Protein AF-A0A9D5Y1W0-F1 (afdb_monomer_lite)

Sequence (160 aa):
MSDPSPLKNSPLRPLPKLIFASRWLQLPLYLGLIAAQAVYVVHFLVELLHLIEAAFGSQTALQALISSIGYKTITPIVTLNETVIMLVVLALIDVVMISNLLIMVIVGGYETFVSRMDLEGHPDQPEWLSHVNASVLKVKLATAIIGISSIHLLKTFINA

Structure (mmCIF, N/CA/C/O backbone):
data_AF-A0A9D5Y1W0-F1
#
_entry.id   AF-A0A9D5Y1W0-F1
#
loop_
_atom_site.group_PDB
_atom_site.id
_atom_site.type_symbol
_atom_site.label_atom_id
_atom_site.label_alt_id
_atom_site.label_comp_id
_atom_site.label_asym_id
_atom_site.label_entity_id
_atom_site.label_seq_id
_atom_site.pdbx_PDB_ins_code
_atom_site.Cartn_x
_atom_site.Cartn_y
_atom_site.Cartn_z
_atom_site.occupancy
_atom_site.B_iso_or_equiv
_atom_site.auth_seq_id
_atom_site.auth_comp_id
_atom_site.auth_asym_id
_atom_site.auth_atom_id
_atom_site.pdbx_PDB_model_num
ATOM 1 N N . MET A 1 1 ? -50.902 -15.370 51.361 1.00 57.28 1 MET A N 1
ATOM 2 C CA . MET A 1 1 ? -50.454 -14.865 50.049 1.00 57.28 1 MET A CA 1
ATOM 3 C C . MET A 1 1 ? -49.633 -13.610 50.281 1.00 57.28 1 MET A C 1
ATOM 5 O O . MET A 1 1 ? -50.168 -12.673 50.850 1.00 57.28 1 MET A O 1
ATOM 9 N N . SER A 1 2 ? -48.351 -13.610 49.929 1.00 63.00 2 SER A N 1
ATOM 10 C CA . SER A 1 2 ? -47.500 -12.414 49.925 1.00 63.00 2 SER A CA 1
ATOM 11 C C . SER A 1 2 ? -47.380 -11.916 48.485 1.00 63.00 2 SER A C 1
ATOM 13 O O . SER A 1 2 ? -46.888 -12.660 47.636 1.00 63.00 2 SER A O 1
ATOM 15 N N . ASP A 1 3 ? -47.867 -10.704 48.218 1.00 63.88 3 ASP A N 1
ATOM 16 C CA . ASP A 1 3 ? -47.758 -10.042 46.914 1.00 63.88 3 ASP A CA 1
ATOM 17 C C . ASP A 1 3 ? -46.287 -9.825 46.512 1.00 63.88 3 ASP A C 1
ATOM 19 O O . ASP A 1 3 ? -45.470 -9.460 47.365 1.00 63.88 3 ASP A O 1
ATOM 23 N N . PRO A 1 4 ? -45.918 -10.009 45.231 1.00 67.00 4 PRO A N 1
ATOM 24 C CA . PRO A 1 4 ? -44.587 -9.673 44.754 1.00 67.00 4 PRO A CA 1
ATOM 25 C C . PRO A 1 4 ? -44.462 -8.156 44.548 1.00 67.00 4 PRO A C 1
ATOM 27 O O . PRO A 1 4 ? -45.231 -7.529 43.820 1.00 67.00 4 PRO A O 1
ATOM 30 N N . SER A 1 5 ? -43.457 -7.561 45.185 1.00 67.69 5 SER A N 1
ATOM 31 C CA . SER A 1 5 ? -43.093 -6.149 45.048 1.00 67.69 5 SER A CA 1
ATOM 32 C C . SER A 1 5 ? -42.729 -5.795 43.593 1.00 67.69 5 SER A C 1
ATOM 34 O O . SER A 1 5 ? -41.986 -6.549 42.958 1.00 67.69 5 SER A O 1
ATOM 36 N N . PRO A 1 6 ? -43.157 -4.637 43.050 1.00 65.88 6 PRO A N 1
ATOM 37 C CA . PRO A 1 6 ? -42.802 -4.232 41.693 1.00 65.88 6 PRO A CA 1
ATOM 38 C C . PRO A 1 6 ? -41.316 -3.844 41.617 1.00 65.88 6 PRO A C 1
ATOM 40 O O . PRO A 1 6 ? -40.844 -2.968 42.347 1.00 65.88 6 PRO A O 1
ATOM 43 N N . LEU A 1 7 ? -40.559 -4.501 40.734 1.00 62.72 7 LEU A N 1
ATOM 44 C CA . LEU A 1 7 ? -39.142 -4.211 40.499 1.00 62.72 7 LEU A CA 1
ATOM 45 C C . LEU A 1 7 ? -38.970 -2.792 39.924 1.00 62.72 7 LEU A C 1
ATOM 47 O O . LEU A 1 7 ? -39.543 -2.430 38.898 1.00 62.72 7 LEU A O 1
ATOM 51 N N . LYS A 1 8 ? -38.163 -1.979 40.611 1.00 59.53 8 LYS A N 1
ATOM 52 C CA . LYS A 1 8 ? -37.886 -0.571 40.300 1.00 59.53 8 LYS A CA 1
ATOM 53 C C . LYS A 1 8 ? -36.992 -0.451 39.057 1.00 59.53 8 LYS A C 1
ATOM 55 O O . LYS A 1 8 ? -35.804 -0.764 39.118 1.00 59.53 8 LYS A O 1
ATOM 60 N N . ASN A 1 9 ? -37.540 0.058 37.951 1.00 60.38 9 ASN A N 1
ATOM 61 C CA . ASN A 1 9 ? -36.779 0.424 36.751 1.00 60.38 9 ASN A CA 1
ATOM 62 C C . ASN A 1 9 ? -35.760 1.526 37.082 1.00 60.38 9 ASN A C 1
ATOM 64 O O . ASN A 1 9 ? -36.124 2.683 37.298 1.00 60.38 9 ASN A O 1
ATOM 68 N N . SER A 1 10 ? -34.476 1.171 37.136 1.00 66.12 10 SER A N 1
ATOM 69 C CA . SER A 1 10 ? -33.398 2.148 37.301 1.00 66.12 10 SER A CA 1
ATOM 70 C C . SER A 1 10 ? -33.079 2.797 35.948 1.00 66.12 10 SER A C 1
ATOM 72 O O . SER A 1 10 ? -32.824 2.069 34.986 1.00 66.12 10 SER A O 1
ATOM 74 N N . PRO A 1 11 ? -33.069 4.140 35.833 1.00 66.31 11 PRO A N 1
ATOM 75 C CA . PRO A 1 11 ? -32.687 4.809 34.596 1.00 66.31 11 PRO A CA 1
ATOM 76 C C . PRO A 1 11 ? -31.219 4.501 34.275 1.00 66.31 11 PRO A C 1
ATOM 78 O O . PRO A 1 11 ? -30.328 4.689 35.106 1.00 66.31 11 PRO A O 1
ATOM 81 N N . LEU A 1 12 ? -30.972 3.992 33.068 1.00 59.34 12 LEU A N 1
ATOM 82 C CA . LEU A 1 12 ? -29.637 3.646 32.584 1.00 59.34 12 LEU A CA 1
ATOM 83 C C . LEU A 1 12 ? -28.739 4.893 32.609 1.00 59.34 12 LEU A C 1
ATOM 85 O O . LEU A 1 12 ? -29.059 5.915 31.999 1.00 59.34 12 LEU A O 1
ATOM 89 N N . ARG A 1 13 ? -27.610 4.810 33.325 1.00 69.38 13 ARG A N 1
ATOM 90 C CA . ARG A 1 13 ? -26.598 5.877 33.407 1.00 69.38 13 ARG A CA 1
ATOM 91 C C . ARG A 1 13 ? -26.140 6.290 31.987 1.00 69.38 13 ARG A C 1
ATOM 93 O O . ARG A 1 13 ? -26.045 5.432 31.111 1.00 69.38 13 ARG A O 1
ATOM 100 N N . PRO A 1 14 ? -25.814 7.572 31.737 1.00 72.44 14 PRO A N 1
ATOM 101 C CA . PRO A 1 14 ? -25.421 8.070 30.409 1.00 72.44 14 PRO A CA 1
ATOM 102 C C . PRO A 1 14 ? -24.063 7.538 29.910 1.00 72.44 14 PRO A C 1
ATOM 104 O O . PRO A 1 14 ? -23.805 7.543 28.709 1.00 72.44 14 PRO A O 1
ATOM 107 N N . LEU A 1 15 ? -23.218 7.027 30.810 1.00 66.94 15 LEU A N 1
ATOM 108 C CA . LEU A 1 15 ? -21.901 6.455 30.497 1.00 66.94 15 LEU A CA 1
ATOM 109 C C . LEU A 1 15 ? -21.964 5.250 29.530 1.00 66.94 15 LEU A C 1
ATOM 111 O O . LEU A 1 15 ? -21.267 5.278 28.518 1.00 66.94 15 LEU A O 1
ATOM 115 N N . PRO A 1 16 ? -22.824 4.236 29.752 1.00 65.88 16 PRO A N 1
ATOM 116 C CA . PRO A 1 16 ? -23.060 3.162 28.788 1.00 65.88 16 PRO A CA 1
ATOM 117 C C . PRO A 1 16 ? -23.378 3.636 27.363 1.00 65.88 16 PRO A C 1
ATOM 119 O O . PRO A 1 16 ? -22.824 3.096 26.411 1.00 65.88 16 PRO A O 1
ATOM 122 N N . LYS A 1 17 ? -24.216 4.671 27.187 1.00 67.44 17 LYS A N 1
ATOM 123 C CA . LYS A 1 17 ? -24.587 5.171 25.848 1.00 67.44 17 LYS A CA 1
ATOM 124 C C . LYS A 1 17 ? -23.389 5.719 25.067 1.00 67.44 17 LYS A C 1
ATOM 126 O O . LYS A 1 17 ? -23.323 5.511 23.860 1.00 67.44 17 LYS A O 1
ATOM 131 N N . LEU A 1 18 ? -22.433 6.363 25.740 1.00 71.25 18 LEU A N 1
ATOM 132 C CA . LEU A 1 18 ? -21.204 6.850 25.103 1.00 71.25 18 LEU A CA 1
ATOM 133 C C . LEU A 1 18 ? -20.254 5.705 24.714 1.00 71.25 18 LEU A C 1
ATOM 135 O O . LEU A 1 18 ? -19.620 5.773 23.664 1.00 71.25 18 LEU A O 1
ATOM 139 N N . ILE A 1 19 ? -20.210 4.625 25.501 1.00 74.12 19 ILE A N 1
ATOM 140 C CA . ILE A 1 19 ? -19.427 3.418 25.176 1.00 74.12 19 ILE A CA 1
ATOM 141 C C . ILE A 1 19 ? -20.040 2.663 23.984 1.00 74.12 19 ILE A C 1
ATOM 143 O O . ILE A 1 19 ? -19.312 2.154 23.138 1.00 74.12 19 ILE A O 1
ATOM 147 N N . PHE A 1 20 ? -21.371 2.621 23.864 1.00 66.44 20 PHE A N 1
ATOM 148 C CA . PHE A 1 20 ? -22.030 2.037 22.688 1.00 66.44 20 PHE A CA 1
ATOM 149 C C . PHE A 1 20 ? -21.873 2.902 21.427 1.00 66.44 20 PHE A C 1
ATOM 151 O O . PHE A 1 20 ? -21.754 2.357 20.332 1.00 66.44 20 PHE A O 1
ATOM 158 N N . ALA A 1 21 ? -21.823 4.231 21.562 1.00 74.06 21 ALA A N 1
ATOM 159 C CA . ALA A 1 21 ? -21.627 5.139 20.431 1.00 74.06 21 ALA A CA 1
ATOM 160 C C . ALA A 1 21 ? -20.210 5.061 19.825 1.00 74.06 21 ALA A C 1
ATOM 162 O O . ALA A 1 21 ? -20.064 5.203 18.611 1.00 74.06 21 ALA A O 1
ATOM 163 N N . SER A 1 22 ? -19.169 4.781 20.626 1.00 75.44 22 SER A N 1
ATOM 164 C CA . SER A 1 22 ? -17.788 4.664 20.119 1.00 75.44 22 SER A CA 1
ATOM 165 C C . SER A 1 22 ? -17.601 3.495 19.142 1.00 75.44 22 SER A C 1
ATOM 167 O O . SER A 1 22 ? -16.812 3.603 18.203 1.00 75.44 22 SER A O 1
ATOM 169 N N . ARG A 1 23 ? -18.394 2.423 19.286 1.00 75.25 23 ARG A N 1
ATOM 170 C CA . ARG A 1 23 ? -18.398 1.272 18.366 1.00 75.25 23 ARG A CA 1
ATOM 171 C C . ARG A 1 23 ? -18.855 1.630 16.954 1.00 75.25 23 ARG A C 1
ATOM 173 O O . ARG A 1 23 ? -18.350 1.076 15.982 1.00 75.25 23 ARG A O 1
ATOM 180 N N . TRP A 1 24 ? -19.775 2.584 16.826 1.00 78.31 24 TRP A N 1
ATOM 181 C CA . TRP A 1 24 ? -20.269 3.033 15.522 1.00 78.31 24 TRP A CA 1
ATOM 182 C C . TRP A 1 24 ? -19.233 3.876 14.771 1.00 78.31 24 TRP A C 1
ATOM 184 O O . TRP A 1 24 ? -19.178 3.825 13.549 1.00 78.31 24 TRP A O 1
ATOM 194 N N . LEU A 1 25 ? -18.371 4.597 15.498 1.00 80.69 25 LEU A N 1
ATOM 195 C CA . LEU A 1 25 ? -17.248 5.348 14.924 1.00 80.69 25 LEU A CA 1
ATOM 196 C C . LEU A 1 25 ? -16.097 4.429 14.476 1.00 80.69 25 LEU A C 1
ATOM 198 O O . LEU A 1 25 ? -15.373 4.750 13.538 1.00 80.69 25 LEU A O 1
ATOM 202 N N . GLN A 1 26 ? -15.935 3.275 15.123 1.00 78.00 26 GLN A N 1
ATOM 203 C CA . GLN A 1 26 ? -14.890 2.302 14.795 1.00 78.00 26 GLN A CA 1
ATOM 204 C C . GLN A 1 26 ? -15.155 1.586 13.465 1.00 78.00 26 GLN A C 1
ATOM 206 O O . GLN A 1 26 ? -14.224 1.362 12.698 1.00 78.00 26 GLN A O 1
ATOM 211 N N . LEU A 1 27 ? -16.416 1.284 13.149 1.00 82.56 27 LEU A N 1
ATOM 212 C CA . LEU A 1 27 ? -16.806 0.576 11.925 1.00 82.56 27 LEU A CA 1
ATOM 213 C C . LEU A 1 27 ? -16.338 1.251 10.610 1.00 82.56 27 LEU A C 1
ATOM 215 O O . LEU A 1 27 ? -15.679 0.576 9.815 1.00 82.56 27 LEU A O 1
ATOM 219 N N . PRO A 1 28 ? -16.597 2.552 10.355 1.00 86.50 28 PRO A N 1
ATOM 220 C CA . PRO A 1 28 ? -16.107 3.224 9.151 1.00 86.50 28 PRO A CA 1
ATOM 221 C C . PRO A 1 28 ? -14.578 3.337 9.118 1.00 86.50 28 PRO A C 1
ATOM 223 O O . PRO A 1 28 ? -13.988 3.290 8.042 1.00 86.50 28 PRO A O 1
ATOM 226 N N . LEU A 1 29 ? -13.923 3.430 10.279 1.00 86.00 29 LEU A N 1
ATOM 227 C CA . LEU A 1 29 ? -12.464 3.464 10.364 1.00 86.00 29 LEU A CA 1
ATOM 228 C C . LEU A 1 29 ? -11.845 2.118 9.948 1.00 86.00 29 LEU A C 1
ATOM 230 O O . LEU A 1 29 ? -10.900 2.110 9.161 1.00 86.00 29 LEU A O 1
ATOM 234 N N . TYR A 1 30 ? -12.399 0.983 10.395 1.00 83.69 30 TYR A N 1
ATOM 235 C CA . TYR A 1 30 ? -11.953 -0.344 9.942 1.00 83.69 30 TYR A CA 1
ATOM 236 C C . TYR A 1 30 ? -12.198 -0.563 8.455 1.00 83.69 30 TYR A C 1
ATOM 238 O O . TYR A 1 30 ? -11.311 -1.060 7.766 1.00 83.69 30 TYR A O 1
ATOM 246 N N . LEU A 1 31 ? -13.363 -0.159 7.944 1.00 86.69 31 LEU A N 1
ATOM 247 C CA . LEU A 1 31 ? -13.636 -0.211 6.507 1.00 86.69 31 LEU A CA 1
ATOM 248 C C . LEU A 1 31 ? -12.614 0.612 5.715 1.00 86.69 31 LEU A C 1
ATOM 250 O O . LEU A 1 31 ? -12.100 0.137 4.705 1.00 86.69 31 LEU A O 1
ATOM 254 N N . GLY A 1 32 ? -12.266 1.804 6.209 1.00 90.81 32 GLY A N 1
ATOM 255 C CA . GLY A 1 32 ? -11.213 2.637 5.633 1.00 90.81 32 GLY A CA 1
ATOM 256 C C . GLY A 1 32 ? -9.843 1.956 5.638 1.00 90.81 32 GLY A C 1
ATOM 257 O O . GLY A 1 32 ? -9.166 1.954 4.613 1.00 90.81 32 GLY A O 1
ATOM 258 N N . LEU A 1 33 ? -9.446 1.326 6.749 1.00 88.31 33 LEU A N 1
ATOM 259 C CA . LEU A 1 33 ? -8.182 0.585 6.847 1.00 88.31 33 LEU A CA 1
ATOM 260 C C . LEU A 1 33 ? -8.138 -0.628 5.908 1.00 88.31 33 LEU A C 1
ATOM 262 O O . LEU A 1 33 ? -7.122 -0.856 5.260 1.00 88.31 33 LEU A O 1
ATOM 266 N N . ILE A 1 34 ? -9.232 -1.385 5.794 1.00 87.56 34 ILE A N 1
ATOM 267 C CA . ILE A 1 34 ? -9.330 -2.532 4.878 1.00 87.56 34 ILE A CA 1
ATOM 268 C C . ILE A 1 34 ? -9.232 -2.064 3.421 1.00 87.56 34 ILE A C 1
ATOM 270 O O . ILE A 1 34 ? -8.501 -2.657 2.630 1.00 87.56 34 ILE A O 1
ATOM 274 N N . ALA A 1 35 ? -9.925 -0.980 3.065 1.00 93.62 35 ALA A N 1
ATOM 275 C CA . ALA A 1 35 ? -9.827 -0.393 1.732 1.00 93.62 35 ALA A CA 1
ATOM 276 C C . ALA A 1 35 ? -8.402 0.107 1.440 1.00 93.62 35 ALA A C 1
ATOM 278 O O . ALA A 1 35 ? -7.863 -0.175 0.371 1.00 93.62 35 ALA A O 1
ATOM 279 N N . ALA A 1 36 ? -7.763 0.784 2.400 1.00 90.62 36 ALA A N 1
ATOM 280 C CA . ALA A 1 36 ? -6.371 1.207 2.282 1.00 90.62 36 ALA A CA 1
ATOM 281 C C . ALA A 1 36 ? -5.441 0.005 2.066 1.00 90.62 36 ALA A C 1
ATOM 283 O O . ALA A 1 36 ? -4.613 0.031 1.158 1.00 90.62 36 ALA A O 1
ATOM 284 N N . GLN A 1 37 ? -5.625 -1.076 2.828 1.00 89.12 37 GLN A N 1
ATOM 285 C CA . GLN A 1 37 ? -4.863 -2.311 2.659 1.00 89.12 37 GLN A CA 1
ATOM 286 C C . GLN A 1 37 ? -5.023 -2.894 1.250 1.00 89.12 37 GLN A C 1
ATOM 288 O O . GLN A 1 37 ? -4.034 -3.288 0.637 1.00 89.12 37 GLN A O 1
ATOM 293 N N . ALA A 1 38 ? -6.243 -2.923 0.708 1.00 92.56 38 ALA A N 1
ATOM 294 C CA . ALA A 1 38 ? -6.488 -3.405 -0.649 1.00 92.56 38 ALA A CA 1
ATOM 295 C C . ALA A 1 38 ? -5.750 -2.559 -1.702 1.00 92.56 38 ALA A C 1
ATOM 297 O O . ALA A 1 38 ? -5.140 -3.111 -2.617 1.00 92.56 38 ALA A O 1
ATOM 298 N N . VAL A 1 39 ? -5.741 -1.232 -1.543 1.00 93.94 39 VAL A N 1
ATOM 299 C CA . VAL A 1 39 ? -4.984 -0.324 -2.421 1.00 93.94 39 VAL A CA 1
ATOM 300 C C . VAL A 1 39 ? -3.481 -0.593 -2.334 1.00 93.94 39 VAL A C 1
ATOM 302 O O . VAL A 1 39 ? -2.832 -0.685 -3.374 1.00 93.94 39 VAL A O 1
ATOM 305 N N . TYR A 1 40 ? -2.927 -0.785 -1.133 1.00 89.12 40 TYR A N 1
ATOM 306 C CA . TYR A 1 40 ? -1.508 -1.119 -0.956 1.00 89.12 40 TYR A CA 1
ATOM 307 C C . TYR A 1 40 ? -1.125 -2.443 -1.628 1.00 89.12 40 TYR A C 1
ATOM 309 O O . TYR A 1 40 ? -0.075 -2.525 -2.263 1.00 89.12 40 TYR A O 1
ATOM 317 N N . VAL A 1 41 ? -1.985 -3.462 -1.548 1.00 90.44 41 VAL A N 1
ATOM 318 C CA . VAL A 1 41 ? -1.758 -4.747 -2.229 1.00 90.44 41 VAL A CA 1
ATOM 319 C C . VAL A 1 41 ? -1.734 -4.568 -3.747 1.00 90.44 41 VAL A C 1
ATOM 321 O O . VAL A 1 41 ? -0.845 -5.097 -4.412 1.00 90.44 41 VAL A O 1
ATOM 324 N N . VAL A 1 42 ? -2.672 -3.797 -4.304 1.00 93.75 42 VAL A N 1
ATOM 325 C CA . VAL A 1 42 ? -2.687 -3.498 -5.745 1.00 93.75 42 VAL A CA 1
ATOM 326 C C . VAL A 1 42 ? -1.443 -2.707 -6.152 1.00 93.75 42 VAL A C 1
ATOM 328 O O . VAL A 1 42 ? -0.813 -3.047 -7.149 1.00 93.75 42 VAL A O 1
ATOM 331 N N . HIS A 1 43 ? -1.050 -1.701 -5.368 1.00 90.12 43 HIS A N 1
ATOM 332 C CA . HIS A 1 43 ? 0.159 -0.915 -5.614 1.00 90.12 43 HIS A CA 1
ATOM 333 C C . HIS A 1 43 ? 1.411 -1.797 -5.651 1.00 90.12 43 HIS A C 1
ATOM 335 O O . HIS A 1 43 ? 2.181 -1.732 -6.606 1.00 90.12 43 HIS A O 1
ATOM 341 N N . PHE A 1 44 ? 1.568 -2.681 -4.661 1.00 89.06 44 PHE A N 1
ATOM 342 C CA . PHE A 1 44 ? 2.670 -3.639 -4.603 1.00 89.06 44 PHE A CA 1
ATOM 343 C C . PHE A 1 44 ? 2.722 -4.540 -5.844 1.00 89.06 44 PHE A C 1
ATOM 345 O O . PHE A 1 44 ? 3.789 -4.730 -6.422 1.00 89.06 44 PHE A O 1
ATOM 352 N N . LEU A 1 45 ? 1.577 -5.075 -6.284 1.00 92.81 45 LEU A N 1
ATOM 353 C CA . LEU A 1 45 ? 1.518 -5.921 -7.480 1.00 92.81 45 LEU A CA 1
ATOM 354 C C . LEU A 1 45 ? 1.926 -5.159 -8.743 1.00 92.81 45 LEU A C 1
ATOM 356 O O . LEU A 1 45 ? 2.664 -5.693 -9.566 1.00 92.81 45 LEU A O 1
ATOM 360 N N . VAL A 1 46 ? 1.474 -3.914 -8.889 1.00 91.62 46 VAL A N 1
ATOM 361 C CA . VAL A 1 46 ? 1.821 -3.069 -10.038 1.00 91.62 46 VAL A CA 1
ATOM 362 C C . VAL A 1 46 ? 3.316 -2.739 -10.049 1.00 91.62 46 VAL A C 1
ATOM 364 O O . VAL A 1 46 ? 3.957 -2.873 -11.089 1.00 91.62 46 VAL A O 1
ATOM 367 N N . GLU A 1 47 ? 3.905 -2.353 -8.915 1.00 89.19 47 GLU A N 1
ATOM 368 C CA . GLU A 1 47 ? 5.350 -2.090 -8.830 1.00 89.19 47 GLU A CA 1
ATOM 369 C C . GLU A 1 47 ? 6.190 -3.344 -9.085 1.00 89.19 47 GLU A C 1
ATOM 371 O O . GLU A 1 47 ? 7.201 -3.279 -9.786 1.00 89.19 47 GLU A O 1
ATOM 376 N N . LEU A 1 48 ? 5.748 -4.499 -8.581 1.00 91.69 48 LEU A N 1
ATOM 377 C CA . LEU A 1 48 ? 6.401 -5.778 -8.838 1.00 91.69 48 LEU A CA 1
ATOM 378 C C . LEU A 1 48 ? 6.371 -6.136 -10.330 1.00 91.69 48 LEU A C 1
ATOM 380 O O . LEU A 1 48 ? 7.393 -6.550 -10.878 1.00 91.69 48 LEU A O 1
ATOM 384 N N . LEU A 1 49 ? 5.229 -5.954 -11.000 1.00 93.19 49 LEU A N 1
ATOM 385 C CA . LEU A 1 49 ? 5.113 -6.187 -12.441 1.00 93.19 49 LEU A CA 1
ATOM 386 C C . LEU A 1 49 ? 6.022 -5.248 -13.234 1.00 93.19 49 LEU A C 1
ATOM 388 O O . LEU A 1 49 ? 6.753 -5.720 -14.100 1.00 93.19 49 LEU A O 1
ATOM 392 N N . HIS A 1 50 ? 6.065 -3.957 -12.893 1.00 91.06 50 HIS A N 1
ATOM 393 C CA . HIS A 1 50 ? 6.989 -3.027 -13.539 1.00 91.06 50 HIS A CA 1
ATOM 394 C C . HIS A 1 50 ? 8.455 -3.428 -13.335 1.00 91.06 50 HIS A C 1
ATOM 396 O O . HIS A 1 50 ? 9.246 -3.324 -14.270 1.00 91.06 50 HIS A O 1
ATOM 402 N N . LEU A 1 51 ? 8.838 -3.904 -12.145 1.00 89.38 51 LEU A N 1
ATOM 403 C CA . LEU A 1 51 ? 10.199 -4.383 -11.885 1.00 89.38 51 LEU A CA 1
ATOM 404 C C . LEU A 1 51 ? 10.552 -5.573 -12.783 1.00 89.38 51 LEU A C 1
ATOM 406 O O . LEU A 1 51 ? 11.635 -5.608 -13.367 1.00 89.38 51 LEU A O 1
ATOM 410 N N . ILE A 1 52 ? 9.627 -6.522 -12.922 1.00 91.19 52 ILE A N 1
ATOM 411 C CA . ILE A 1 52 ? 9.793 -7.692 -13.785 1.00 91.19 52 ILE A CA 1
ATOM 412 C C . ILE A 1 52 ? 9.884 -7.268 -15.256 1.00 91.19 52 ILE A C 1
ATOM 414 O O . ILE A 1 52 ? 10.806 -7.672 -15.959 1.00 91.19 52 ILE A O 1
ATOM 418 N N . GLU A 1 53 ? 8.975 -6.421 -15.733 1.00 89.31 53 GLU A N 1
ATOM 419 C CA . GLU A 1 53 ? 8.992 -5.921 -17.111 1.00 89.31 53 GLU A CA 1
ATOM 420 C C . GLU A 1 53 ? 10.264 -5.125 -17.423 1.00 89.31 53 GLU A C 1
ATOM 422 O O . GLU A 1 53 ? 10.852 -5.284 -18.496 1.00 89.31 53 GLU A O 1
ATOM 427 N N . ALA A 1 54 ? 10.732 -4.302 -16.483 1.00 87.62 54 ALA A N 1
ATOM 428 C CA . ALA A 1 54 ? 11.999 -3.596 -16.607 1.00 87.62 54 ALA A CA 1
ATOM 429 C C . ALA A 1 54 ? 13.179 -4.582 -16.677 1.00 87.62 54 ALA A C 1
ATOM 431 O O . ALA A 1 54 ? 14.096 -4.369 -17.471 1.00 87.62 54 ALA A O 1
ATOM 432 N N . ALA A 1 55 ? 13.141 -5.685 -15.913 1.00 86.88 55 ALA A N 1
ATOM 433 C CA . ALA A 1 55 ? 14.142 -6.758 -15.965 1.00 86.88 55 ALA A CA 1
ATOM 434 C C . ALA A 1 55 ? 14.189 -7.457 -17.330 1.00 86.88 55 ALA A C 1
ATOM 436 O O . ALA A 1 55 ? 15.262 -7.859 -17.778 1.00 86.88 55 ALA A O 1
ATOM 437 N N . PHE A 1 56 ? 13.054 -7.525 -18.029 1.00 89.38 56 PHE A N 1
ATOM 438 C CA . PHE A 1 56 ? 12.966 -8.009 -19.408 1.00 89.38 56 PHE A CA 1
ATOM 439 C C . PHE A 1 56 ? 13.326 -6.956 -20.474 1.00 89.38 56 PHE A C 1
ATOM 441 O O . PHE A 1 56 ? 13.296 -7.264 -21.665 1.00 89.38 56 PHE A O 1
ATOM 448 N N . GLY A 1 57 ? 13.702 -5.735 -20.079 1.00 82.75 57 GLY A N 1
ATOM 449 C CA . GLY A 1 57 ? 14.156 -4.676 -20.988 1.00 82.75 57 GLY A CA 1
ATOM 450 C C . GLY A 1 57 ? 13.089 -3.649 -21.387 1.00 82.75 57 GLY A C 1
ATOM 451 O O . GLY A 1 57 ? 13.305 -2.885 -22.329 1.00 82.75 57 GLY A O 1
ATOM 452 N N . SER A 1 58 ? 11.947 -3.595 -20.691 1.00 86.12 58 SER A N 1
ATOM 453 C CA . SER A 1 58 ? 10.910 -2.582 -20.929 1.00 86.12 58 SER A CA 1
ATOM 454 C C . SER A 1 58 ? 11.341 -1.196 -20.426 1.00 86.12 58 SER A C 1
ATOM 456 O O . SER A 1 58 ? 11.455 -0.958 -19.220 1.00 86.12 58 SER A O 1
ATOM 458 N N . GLN A 1 59 ? 11.550 -0.249 -21.347 1.00 82.50 59 GLN A N 1
ATOM 459 C CA . GLN A 1 59 ? 11.947 1.123 -20.994 1.00 82.50 59 GLN A CA 1
ATOM 460 C C . GLN A 1 59 ? 10.809 1.942 -20.366 1.00 82.50 59 GLN A C 1
ATOM 462 O O . GLN A 1 59 ? 11.063 2.829 -19.553 1.00 82.50 59 GLN A O 1
ATOM 467 N N . THR A 1 60 ? 9.550 1.630 -20.689 1.00 85.12 60 THR A N 1
ATOM 468 C CA . THR A 1 60 ? 8.382 2.293 -20.088 1.00 85.12 60 THR A CA 1
ATOM 469 C C . THR A 1 60 ? 8.230 1.918 -18.617 1.00 85.12 60 THR A C 1
ATOM 471 O O . THR A 1 60 ? 8.022 2.794 -17.777 1.00 85.12 60 THR A O 1
ATOM 474 N N . ALA A 1 61 ? 8.409 0.636 -18.291 1.00 85.19 61 ALA A N 1
ATOM 475 C CA . ALA A 1 61 ? 8.365 0.142 -16.920 1.00 85.19 61 ALA A CA 1
ATOM 476 C C . ALA A 1 61 ? 9.525 0.705 -16.083 1.00 85.19 61 ALA A C 1
ATOM 478 O O . ALA A 1 61 ? 9.317 1.170 -14.963 1.00 85.19 61 ALA A O 1
ATOM 479 N N . LEU A 1 62 ? 10.731 0.763 -16.661 1.00 82.81 62 LEU A N 1
ATOM 480 C CA . LEU A 1 62 ? 11.896 1.386 -16.030 1.00 82.81 62 LEU A CA 1
ATOM 481 C C . LEU A 1 62 ? 11.624 2.845 -15.635 1.00 82.81 62 LEU A C 1
ATOM 483 O O . LEU A 1 62 ? 11.931 3.260 -14.517 1.00 82.81 62 LEU A O 1
ATOM 487 N N . GLN A 1 63 ? 11.024 3.624 -16.535 1.00 82.62 63 GLN A N 1
ATOM 488 C CA . GLN A 1 63 ? 10.742 5.033 -16.279 1.00 82.62 63 GLN A CA 1
ATOM 489 C C . GLN A 1 63 ? 9.635 5.226 -15.232 1.00 82.62 63 GLN A C 1
ATOM 491 O O . GLN A 1 63 ? 9.746 6.120 -14.389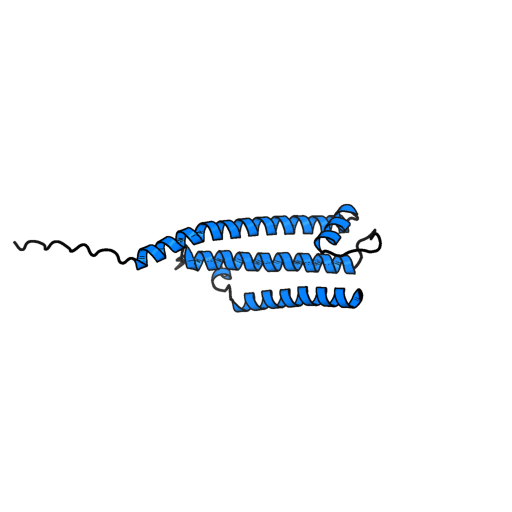 1.00 82.62 63 GLN A O 1
ATOM 496 N N . ALA A 1 64 ? 8.613 4.363 -15.235 1.00 84.69 64 ALA A N 1
ATOM 497 C CA . ALA A 1 64 ? 7.563 4.364 -14.220 1.00 84.69 64 ALA A CA 1
ATOM 498 C C . ALA A 1 64 ? 8.137 4.130 -12.810 1.00 84.69 64 ALA A C 1
ATOM 500 O O . ALA A 1 64 ? 7.851 4.921 -11.908 1.00 84.69 64 ALA A O 1
ATOM 501 N N . LEU A 1 65 ? 9.021 3.135 -12.657 1.00 84.19 65 LEU A N 1
ATOM 502 C CA . LEU A 1 65 ? 9.719 2.820 -11.402 1.00 84.19 65 LEU A CA 1
ATOM 503 C C . LEU A 1 65 ? 10.612 3.969 -10.920 1.00 84.19 65 LEU A C 1
ATOM 505 O O . LEU A 1 65 ? 10.592 4.350 -9.754 1.00 84.19 65 LEU A O 1
ATOM 509 N N . ILE A 1 66 ? 11.398 4.561 -11.821 1.00 81.19 66 ILE A N 1
ATOM 510 C CA . ILE A 1 66 ? 12.281 5.684 -11.479 1.00 81.19 66 ILE A CA 1
ATOM 511 C C . ILE A 1 66 ? 11.464 6.890 -10.987 1.00 81.19 66 ILE A C 1
ATOM 513 O O . ILE A 1 66 ? 11.862 7.563 -10.028 1.00 81.19 66 ILE A O 1
ATOM 517 N N . SER A 1 67 ? 10.309 7.146 -11.613 1.00 81.94 67 SER A N 1
ATOM 518 C CA . SER A 1 67 ? 9.420 8.230 -11.199 1.00 81.94 67 SER A CA 1
ATOM 519 C C . SER A 1 67 ? 8.727 7.956 -9.863 1.00 81.94 67 SER A C 1
ATOM 521 O O . SER A 1 67 ? 8.612 8.888 -9.067 1.00 81.94 67 SER A O 1
ATOM 523 N N . SER A 1 68 ? 8.333 6.705 -9.576 1.00 80.25 68 SER A N 1
ATOM 524 C CA . SER A 1 68 ? 7.644 6.365 -8.322 1.00 80.25 68 SER A CA 1
ATOM 525 C C . SER A 1 68 ? 8.552 6.573 -7.108 1.00 80.25 68 SER A C 1
ATOM 527 O O . SER A 1 68 ? 8.104 7.035 -6.063 1.00 80.25 68 SER A O 1
ATOM 529 N N . ILE A 1 69 ? 9.860 6.366 -7.281 1.00 75.38 69 ILE A N 1
ATOM 530 C CA . ILE A 1 69 ? 10.883 6.553 -6.238 1.00 75.38 69 ILE A CA 1
ATOM 531 C C . ILE A 1 69 ? 11.357 8.023 -6.150 1.00 75.38 69 ILE A C 1
ATOM 533 O O . ILE A 1 69 ? 12.196 8.388 -5.319 1.00 75.38 69 ILE A O 1
ATOM 537 N N . GLY A 1 70 ? 10.869 8.910 -7.027 1.00 74.38 70 GLY A N 1
ATOM 538 C CA . GLY A 1 70 ? 11.302 10.309 -7.079 1.00 74.38 70 GLY A CA 1
ATOM 539 C C . GLY A 1 70 ? 12.797 10.461 -7.397 1.00 74.38 70 GLY A C 1
ATOM 540 O O . GLY A 1 70 ? 13.464 11.396 -6.932 1.00 74.38 70 GLY A O 1
ATOM 541 N N . TYR A 1 71 ? 13.380 9.511 -8.132 1.00 72.94 71 TYR A N 1
ATOM 542 C CA . TYR A 1 71 ? 14.762 9.590 -8.591 1.00 72.94 71 TYR A CA 1
ATOM 543 C C . TYR A 1 71 ? 14.807 10.395 -9.894 1.00 72.94 71 TYR A C 1
ATOM 545 O O . TYR A 1 71 ? 14.331 9.955 -10.933 1.00 72.94 71 TYR A O 1
ATOM 553 N N . LYS A 1 72 ? 15.342 11.620 -9.845 1.00 68.44 72 LYS A N 1
ATOM 554 C CA . LYS A 1 72 ? 15.502 12.452 -11.043 1.00 68.44 72 LYS A CA 1
ATOM 555 C C . LYS A 1 72 ? 16.791 12.064 -11.754 1.00 68.44 72 LYS A C 1
ATOM 557 O O . LYS A 1 72 ? 17.877 12.362 -11.269 1.00 68.44 72 LYS A O 1
ATOM 562 N N . THR A 1 73 ? 16.663 11.416 -12.902 1.00 65.00 73 THR A N 1
ATOM 563 C CA . THR A 1 73 ? 17.795 11.098 -13.771 1.00 65.00 73 THR A CA 1
ATOM 564 C C . THR A 1 73 ? 18.121 12.299 -14.652 1.00 65.00 73 THR A C 1
ATOM 566 O O . THR A 1 73 ? 17.255 12.789 -15.374 1.00 65.00 73 THR A O 1
ATOM 569 N N . ILE A 1 74 ? 19.366 12.773 -14.605 1.00 65.62 74 ILE A N 1
ATOM 570 C CA . ILE A 1 74 ? 19.859 13.872 -15.457 1.00 65.62 74 ILE A CA 1
ATOM 571 C C . ILE A 1 74 ? 20.193 13.351 -16.872 1.00 65.62 74 ILE A C 1
ATOM 573 O O . ILE A 1 74 ? 20.231 14.116 -17.832 1.00 65.62 74 ILE A O 1
ATOM 577 N N . THR A 1 75 ? 20.362 12.033 -17.021 1.00 64.56 75 THR A N 1
ATOM 578 C CA . THR A 1 75 ? 20.614 11.328 -18.284 1.00 64.56 75 THR A CA 1
ATOM 579 C C . THR A 1 75 ? 19.563 10.233 -18.514 1.00 64.56 75 THR A C 1
ATOM 581 O O . THR A 1 75 ? 19.125 9.602 -17.551 1.00 64.56 75 THR A O 1
ATOM 584 N N . PRO A 1 76 ? 19.122 9.985 -19.762 1.00 63.69 76 PRO A N 1
ATOM 585 C CA . PRO A 1 76 ? 18.179 8.910 -20.054 1.00 63.69 76 PRO A CA 1
ATOM 586 C C . PRO A 1 76 ? 18.828 7.553 -19.757 1.00 63.69 76 PRO A C 1
ATOM 588 O O . PRO A 1 76 ? 19.805 7.160 -20.395 1.00 63.69 76 PRO A O 1
ATOM 591 N N . ILE A 1 77 ? 18.297 6.851 -18.758 1.00 62.59 77 ILE A N 1
ATOM 592 C CA . ILE A 1 77 ? 18.732 5.502 -18.405 1.00 62.59 77 ILE A CA 1
ATOM 593 C C . ILE A 1 77 ? 18.073 4.525 -19.383 1.00 62.59 77 ILE A C 1
ATOM 595 O O . ILE A 1 77 ? 16.854 4.397 -19.408 1.00 62.59 77 ILE A O 1
ATOM 599 N N . VAL A 1 78 ? 18.890 3.848 -20.189 1.00 65.50 78 VAL A N 1
ATOM 600 C CA . VAL A 1 78 ? 18.433 2.913 -21.235 1.00 65.50 78 VAL A CA 1
ATOM 601 C C . VAL A 1 78 ? 18.317 1.475 -20.700 1.00 65.50 78 VAL A C 1
ATOM 603 O O . VAL A 1 78 ? 17.648 0.638 -21.299 1.00 65.50 78 VAL A O 1
ATOM 606 N N . THR A 1 79 ? 18.951 1.177 -19.561 1.00 67.62 79 THR A N 1
ATOM 607 C CA . THR A 1 79 ? 19.041 -0.170 -18.977 1.00 67.62 79 THR A CA 1
ATOM 608 C C . THR A 1 79 ? 18.918 -0.142 -17.454 1.00 67.62 79 THR A C 1
ATOM 610 O O . THR A 1 79 ? 19.283 0.836 -16.803 1.00 67.62 79 THR A O 1
ATOM 613 N N . LEU A 1 80 ? 18.433 -1.231 -16.853 1.00 69.69 80 LEU A N 1
ATOM 614 C CA . LEU A 1 80 ? 18.469 -1.386 -15.399 1.00 69.69 80 LEU A CA 1
ATOM 615 C C . LEU A 1 80 ? 19.919 -1.434 -14.908 1.00 69.69 80 LEU A C 1
ATOM 617 O O . LEU A 1 80 ? 20.642 -2.393 -15.168 1.00 69.69 80 LEU A O 1
ATOM 621 N N . ASN A 1 81 ? 20.329 -0.393 -14.189 1.00 79.94 81 ASN A N 1
ATOM 622 C CA . ASN A 1 81 ? 21.613 -0.356 -13.502 1.00 79.94 81 ASN A CA 1
ATOM 623 C C . ASN A 1 81 ? 21.464 -0.890 -12.068 1.00 79.94 81 ASN A C 1
ATOM 625 O O . ASN A 1 81 ? 20.382 -0.795 -11.484 1.00 79.94 81 ASN A O 1
ATOM 629 N N . GLU A 1 82 ? 22.545 -1.385 -11.469 1.00 78.31 82 GLU A N 1
ATOM 630 C CA . GLU A 1 82 ? 22.536 -1.979 -10.122 1.00 78.31 82 GLU A CA 1
ATOM 631 C C . GLU A 1 82 ? 21.952 -1.023 -9.068 1.00 78.31 82 GLU A C 1
ATOM 633 O O . GLU A 1 82 ? 21.109 -1.412 -8.262 1.00 78.31 82 GLU A O 1
ATOM 638 N N . THR A 1 83 ? 22.301 0.267 -9.136 1.00 73.25 83 THR A N 1
ATOM 639 C CA . THR A 1 83 ? 21.750 1.297 -8.242 1.00 73.25 83 THR A CA 1
ATOM 640 C C . THR A 1 83 ? 20.241 1.471 -8.404 1.00 73.25 83 THR A C 1
ATOM 642 O O . THR A 1 83 ? 19.542 1.657 -7.413 1.00 73.25 83 THR A O 1
ATOM 645 N N . VAL A 1 84 ? 19.718 1.398 -9.633 1.00 77.38 84 VAL A N 1
ATOM 646 C CA . VAL A 1 84 ? 18.274 1.522 -9.888 1.00 77.38 84 VAL A CA 1
ATOM 647 C C . VAL A 1 84 ? 17.551 0.299 -9.339 1.00 77.38 84 VAL A C 1
ATOM 649 O O . VAL A 1 84 ? 16.567 0.458 -8.627 1.00 77.38 84 VAL A O 1
ATOM 652 N N . ILE A 1 85 ? 18.078 -0.903 -9.589 1.00 82.12 85 ILE A N 1
ATOM 653 C CA . ILE A 1 85 ? 17.529 -2.150 -9.038 1.00 82.12 85 ILE A CA 1
ATOM 654 C C . ILE A 1 85 ? 17.484 -2.073 -7.510 1.00 82.12 85 ILE A C 1
ATOM 656 O O . ILE A 1 85 ? 16.437 -2.309 -6.915 1.00 82.12 85 ILE A O 1
ATOM 660 N N . MET A 1 86 ? 18.589 -1.679 -6.874 1.00 79.62 86 MET A N 1
ATOM 661 C CA . MET A 1 86 ? 18.665 -1.518 -5.424 1.00 79.62 86 MET A CA 1
ATOM 662 C C . MET A 1 86 ? 17.609 -0.528 -4.907 1.00 79.62 86 MET A C 1
ATOM 664 O O . MET A 1 86 ? 16.882 -0.854 -3.970 1.00 79.62 86 MET A O 1
ATOM 668 N N . LEU A 1 87 ? 17.484 0.654 -5.523 1.00 78.06 87 LEU A N 1
ATOM 669 C CA . LEU A 1 87 ? 16.507 1.675 -5.122 1.00 78.06 87 LEU A CA 1
ATOM 670 C C . LEU A 1 87 ? 15.057 1.191 -5.260 1.00 78.06 87 LEU A C 1
ATOM 672 O O . LEU A 1 87 ? 14.250 1.445 -4.368 1.00 78.06 87 LEU A O 1
ATOM 676 N N . VAL A 1 88 ? 14.734 0.476 -6.341 1.00 81.06 88 VAL A N 1
ATOM 677 C CA . VAL A 1 88 ? 13.393 -0.089 -6.556 1.00 81.06 88 VAL A CA 1
ATOM 678 C C . VAL A 1 88 ? 13.085 -1.174 -5.533 1.00 81.06 88 VAL A C 1
ATOM 680 O O . VAL A 1 88 ? 12.015 -1.171 -4.932 1.00 81.06 88 VAL A O 1
ATOM 683 N N . VAL A 1 89 ? 14.032 -2.078 -5.287 1.00 84.12 89 VAL A N 1
ATOM 684 C CA . VAL A 1 89 ? 13.867 -3.150 -4.299 1.00 84.12 89 VAL A CA 1
ATOM 685 C C . VAL A 1 89 ? 13.673 -2.576 -2.894 1.00 84.12 89 VAL A C 1
ATOM 687 O O . VAL A 1 89 ? 12.802 -3.044 -2.165 1.00 84.12 89 VAL A O 1
ATOM 690 N N . LEU A 1 90 ? 14.425 -1.539 -2.513 1.00 79.31 90 LEU A N 1
ATOM 691 C CA . LEU A 1 90 ? 14.268 -0.876 -1.213 1.00 79.31 90 LEU A CA 1
ATOM 692 C C . LEU A 1 90 ? 12.884 -0.229 -1.055 1.00 79.31 90 LEU A C 1
ATOM 694 O O . LEU A 1 90 ? 12.284 -0.351 0.011 1.00 79.31 90 LEU A O 1
ATOM 698 N N . ALA A 1 91 ? 12.356 0.404 -2.107 1.00 77.12 91 ALA A N 1
ATOM 699 C CA . ALA A 1 91 ? 11.003 0.960 -2.099 1.00 77.12 91 ALA A CA 1
ATOM 700 C C . ALA A 1 91 ? 9.931 -0.138 -1.973 1.00 77.12 91 ALA A C 1
ATOM 702 O O . ALA A 1 91 ? 9.013 -0.028 -1.161 1.00 77.12 91 ALA A O 1
ATOM 703 N N . LEU A 1 92 ? 10.098 -1.244 -2.702 1.00 83.12 92 LEU A N 1
ATOM 704 C CA . LEU A 1 92 ? 9.179 -2.379 -2.652 1.00 83.1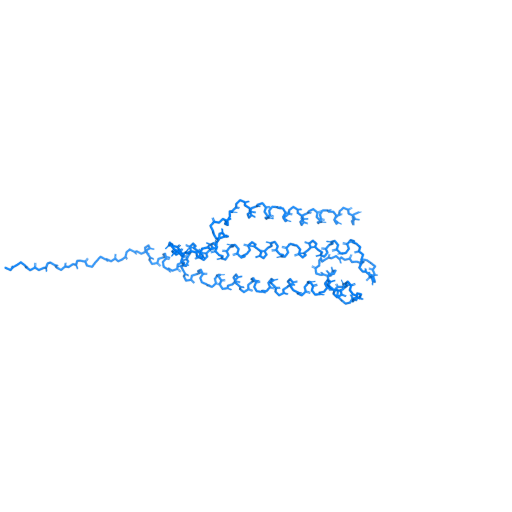2 92 LEU A CA 1
ATOM 705 C C . LEU A 1 92 ? 9.150 -3.037 -1.257 1.00 83.12 92 LEU A C 1
ATOM 707 O O . LEU A 1 92 ? 8.086 -3.414 -0.764 1.00 83.12 92 LEU A O 1
ATOM 711 N N . ILE A 1 93 ? 10.307 -3.139 -0.591 1.00 81.88 93 ILE A N 1
ATOM 712 C CA . ILE A 1 93 ? 10.418 -3.642 0.789 1.00 81.88 93 ILE A CA 1
ATOM 713 C C . ILE A 1 93 ? 9.640 -2.754 1.767 1.00 81.88 93 ILE A C 1
ATOM 715 O O . ILE A 1 93 ? 8.962 -3.275 2.656 1.00 81.88 93 ILE A O 1
ATOM 719 N N . ASP A 1 94 ? 9.715 -1.433 1.611 1.00 78.69 94 ASP A N 1
ATOM 720 C CA . ASP A 1 94 ? 9.023 -0.492 2.492 1.00 78.69 94 ASP A CA 1
ATOM 721 C C . ASP A 1 94 ? 7.494 -0.637 2.401 1.00 78.69 94 ASP A C 1
ATOM 723 O O . ASP A 1 94 ? 6.807 -0.787 3.416 1.00 78.69 94 ASP A O 1
ATOM 727 N N . VAL A 1 95 ? 6.956 -0.741 1.181 1.00 80.19 95 VAL A N 1
ATOM 728 C CA . VAL A 1 95 ? 5.519 -0.969 0.943 1.00 80.19 95 VAL A CA 1
ATOM 729 C C . VAL A 1 95 ? 5.024 -2.251 1.631 1.00 80.19 95 VAL A C 1
ATOM 731 O O . VAL A 1 95 ? 3.956 -2.257 2.258 1.00 80.19 95 VAL A O 1
ATOM 734 N N . VAL A 1 96 ? 5.806 -3.336 1.580 1.00 83.06 96 VAL A N 1
ATOM 735 C CA . VAL A 1 96 ? 5.488 -4.603 2.271 1.00 83.06 96 VAL A CA 1
ATOM 736 C C . VAL A 1 96 ? 5.514 -4.432 3.788 1.00 83.06 96 VAL A C 1
ATOM 738 O O . VAL A 1 96 ? 4.657 -4.967 4.498 1.00 83.06 96 VAL A O 1
ATOM 741 N N . MET A 1 97 ? 6.482 -3.674 4.298 1.00 78.50 97 MET A N 1
ATOM 742 C CA . MET A 1 97 ? 6.658 -3.430 5.726 1.00 78.50 97 MET A CA 1
ATOM 743 C C . MET A 1 97 ? 5.470 -2.649 6.309 1.00 78.50 97 MET A C 1
ATOM 745 O O . MET A 1 97 ? 4.909 -3.071 7.327 1.00 78.50 97 MET A O 1
ATOM 749 N N . ILE A 1 98 ? 5.010 -1.601 5.614 1.00 81.88 98 ILE A N 1
ATOM 750 C CA . ILE A 1 98 ? 3.802 -0.835 5.966 1.00 81.88 98 ILE A CA 1
ATOM 751 C C . ILE A 1 98 ? 2.560 -1.731 5.907 1.00 81.88 98 ILE A C 1
ATOM 753 O O . ILE A 1 98 ? 1.776 -1.759 6.856 1.00 81.88 98 ILE A O 1
ATOM 757 N N . SER A 1 99 ? 2.406 -2.515 4.837 1.00 81.25 99 SER A N 1
ATOM 758 C CA . SER A 1 99 ? 1.257 -3.411 4.644 1.00 81.25 99 SER A CA 1
ATOM 759 C C . SER A 1 99 ? 1.134 -4.451 5.761 1.00 81.25 99 SER A C 1
ATOM 761 O O . SER A 1 99 ? 0.039 -4.714 6.258 1.00 81.25 99 SER A O 1
ATOM 763 N N . ASN A 1 100 ? 2.254 -5.025 6.204 1.00 77.12 100 ASN A N 1
ATOM 764 C CA . ASN A 1 100 ? 2.265 -5.992 7.299 1.00 77.12 100 ASN A CA 1
ATOM 765 C C . ASN A 1 100 ? 1.931 -5.344 8.657 1.00 77.12 100 ASN A C 1
ATOM 767 O O . ASN A 1 100 ? 1.270 -5.956 9.497 1.00 77.12 100 ASN A O 1
ATOM 771 N N . LEU A 1 101 ? 2.354 -4.096 8.880 1.00 75.69 101 LEU A N 1
ATOM 772 C CA . LEU A 1 101 ? 1.972 -3.336 10.072 1.00 75.69 101 LEU A CA 1
ATOM 773 C C . LEU A 1 101 ? 0.475 -3.011 10.073 1.00 75.69 101 LEU A C 1
ATOM 775 O O . LEU A 1 101 ? -0.188 -3.141 11.101 1.00 75.69 101 LEU A O 1
ATOM 779 N N . LEU A 1 102 ? -0.066 -2.617 8.924 1.00 80.94 102 LEU A N 1
ATOM 780 C CA . LEU A 1 102 ? -1.465 -2.234 8.770 1.00 80.94 102 LEU A CA 1
ATOM 781 C C . LEU A 1 102 ? -2.394 -3.434 9.028 1.00 80.94 102 LEU A C 1
ATOM 783 O O . LEU A 1 102 ? -3.360 -3.300 9.778 1.00 80.94 102 LEU A O 1
ATOM 787 N N . ILE A 1 103 ? -2.038 -4.633 8.545 1.00 77.56 103 ILE A N 1
ATOM 788 C CA . ILE A 1 103 ? -2.734 -5.886 8.896 1.00 77.56 103 ILE A CA 1
ATOM 789 C C . ILE A 1 103 ? -2.762 -6.095 10.414 1.00 77.56 103 ILE A C 1
ATOM 791 O O . ILE A 1 103 ? -3.820 -6.376 10.976 1.00 77.56 103 ILE A O 1
ATOM 795 N N . MET A 1 104 ? -1.630 -5.911 11.098 1.00 75.69 104 MET A N 1
ATOM 796 C CA . MET A 1 104 ? -1.567 -6.040 12.556 1.00 75.69 104 MET A CA 1
ATOM 797 C C . MET A 1 104 ? -2.478 -5.034 13.279 1.00 75.69 104 MET A C 1
ATOM 799 O O . MET A 1 104 ? -3.138 -5.400 14.251 1.00 75.69 104 MET A O 1
ATOM 803 N N . VAL A 1 105 ? -2.562 -3.789 12.801 1.00 78.19 105 VAL A N 1
ATOM 804 C CA . VAL A 1 105 ? -3.460 -2.763 13.364 1.00 78.19 105 VAL A CA 1
ATOM 805 C C . VAL A 1 105 ? -4.932 -3.111 13.129 1.00 78.19 105 VAL A C 1
ATOM 807 O O . VAL A 1 105 ? -5.751 -2.935 14.032 1.00 78.19 105 VAL A O 1
ATOM 810 N N . ILE A 1 106 ? -5.274 -3.636 11.949 1.00 79.81 106 ILE A N 1
ATOM 811 C CA . ILE A 1 106 ? -6.636 -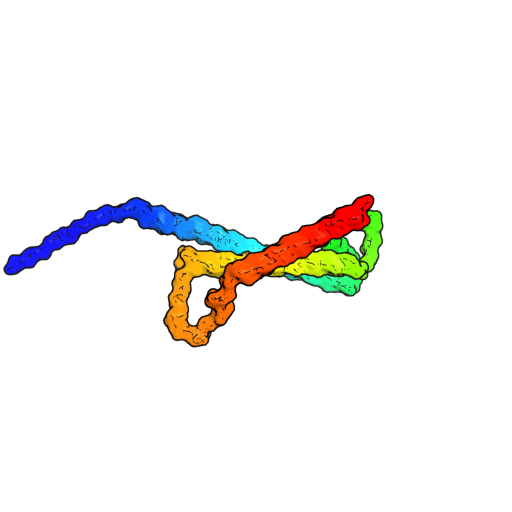4.093 11.640 1.00 79.81 106 ILE A CA 1
ATOM 812 C C . ILE A 1 106 ? -7.036 -5.237 12.579 1.00 79.81 106 ILE A C 1
ATOM 814 O O . ILE A 1 106 ? -8.091 -5.158 13.205 1.00 79.81 106 ILE A O 1
ATOM 818 N N . VAL A 1 107 ? -6.193 -6.266 12.718 1.00 72.38 107 VAL A N 1
ATOM 819 C CA . VAL A 1 107 ? -6.498 -7.466 13.519 1.00 72.38 107 VAL A CA 1
ATOM 820 C C . VAL A 1 107 ? -6.563 -7.147 15.015 1.00 72.38 107 VAL A C 1
ATOM 822 O O . VAL A 1 107 ? -7.589 -7.408 15.643 1.00 72.38 107 VAL A O 1
ATOM 825 N N . GLY A 1 108 ? -5.528 -6.520 15.586 1.00 71.94 108 GLY A N 1
ATOM 826 C CA . GLY A 1 108 ? -5.516 -6.178 17.018 1.00 71.94 108 GLY A CA 1
ATOM 827 C C . GLY A 1 108 ? -6.577 -5.135 17.385 1.00 71.94 108 GLY A C 1
ATOM 828 O O . GLY A 1 108 ? -7.133 -5.124 18.485 1.00 71.94 108 GLY A O 1
ATOM 829 N N . GLY A 1 109 ? -6.919 -4.274 16.431 1.00 72.06 109 GLY A N 1
ATOM 830 C CA . GLY A 1 109 ? -8.020 -3.346 16.563 1.00 72.06 109 GLY A CA 1
ATOM 831 C C . GLY A 1 109 ? -9.395 -4.033 16.593 1.00 72.06 109 GLY A C 1
ATOM 832 O O . GLY A 1 109 ? -10.216 -3.731 17.461 1.00 72.06 109 GLY A O 1
ATOM 833 N N . TYR A 1 110 ? -9.639 -4.973 15.676 1.00 69.94 110 TYR A N 1
ATOM 834 C CA . TYR A 1 110 ? -10.881 -5.748 15.631 1.00 69.94 110 TYR A CA 1
ATOM 835 C C . TYR A 1 110 ? -11.107 -6.541 16.931 1.00 69.94 110 TYR A C 1
ATOM 837 O O . TYR A 1 110 ? -12.214 -6.510 17.480 1.00 69.94 110 TYR A O 1
ATOM 845 N N . GLU A 1 111 ? -10.041 -7.151 17.466 1.00 66.00 111 GLU A N 1
ATOM 846 C CA . GLU A 1 111 ? -10.022 -7.855 18.758 1.00 66.00 111 GLU A CA 1
ATOM 847 C C . GLU A 1 111 ? -10.396 -6.936 19.939 1.00 66.00 111 GLU A C 1
ATOM 849 O O . GLU A 1 111 ? -11.173 -7.301 20.823 1.00 66.00 111 GLU A O 1
ATOM 854 N N . THR A 1 112 ? -9.871 -5.707 19.941 1.00 61.91 112 THR A N 1
ATOM 855 C CA . THR A 1 112 ? -10.065 -4.748 21.040 1.00 61.91 112 THR A CA 1
ATOM 856 C C . THR A 1 112 ? -11.480 -4.150 21.063 1.00 61.91 112 THR A C 1
ATOM 858 O O . THR A 1 112 ? -12.003 -3.836 22.136 1.00 61.91 112 THR A O 1
ATOM 861 N N . PHE A 1 113 ? -12.113 -3.971 19.898 1.00 57.31 113 PHE A N 1
ATOM 862 C CA . PHE A 1 113 ? -13.256 -3.061 19.753 1.00 57.31 113 PHE A CA 1
ATOM 863 C C . PHE A 1 113 ? -14.571 -3.692 19.268 1.00 57.31 113 PHE A C 1
ATOM 865 O O . PHE A 1 113 ? -15.641 -3.249 19.702 1.00 57.31 113 PHE A O 1
ATOM 872 N N . VAL A 1 114 ? -14.527 -4.732 18.427 1.00 59.09 114 VAL A N 1
ATOM 873 C CA . VAL A 1 114 ? -15.739 -5.372 17.876 1.00 59.09 114 VAL A CA 1
ATOM 874 C C . VAL A 1 114 ? -16.045 -6.683 18.600 1.00 59.09 114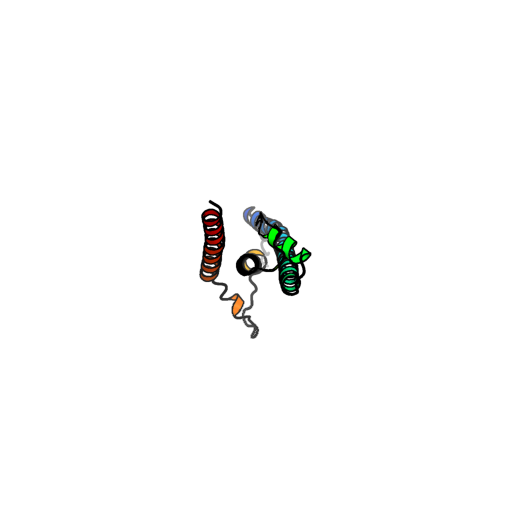 VAL A C 1
ATOM 876 O O . VAL A 1 114 ? -17.151 -6.841 19.123 1.00 59.09 114 VAL A O 1
ATOM 879 N N . SER A 1 115 ? -15.065 -7.582 18.705 1.00 54.06 115 SER A N 1
ATOM 880 C CA . SER A 1 115 ? -15.203 -8.862 19.403 1.00 54.06 115 SER A CA 1
ATOM 881 C C . SER A 1 115 ? -13.870 -9.255 20.022 1.00 54.06 115 SER A C 1
ATOM 883 O O . SER A 1 115 ? -12.906 -9.443 19.287 1.00 54.06 115 SER A O 1
ATOM 885 N N . ARG A 1 116 ? -13.830 -9.506 21.340 1.00 54.72 116 ARG A N 1
ATOM 886 C CA . ARG A 1 116 ? -12.874 -10.500 21.843 1.00 54.72 116 ARG A CA 1
ATOM 887 C C . ARG A 1 116 ? -13.290 -11.790 21.153 1.00 54.72 116 ARG A C 1
ATOM 889 O O . ARG A 1 116 ? -14.416 -12.236 21.366 1.00 54.72 116 ARG A O 1
ATOM 896 N N . MET A 1 117 ? -12.512 -12.283 20.197 1.00 48.06 117 MET A N 1
ATOM 897 C CA . MET A 1 117 ? -12.785 -13.603 19.640 1.00 48.06 117 MET A CA 1
ATOM 898 C C . MET A 1 117 ? -12.562 -14.573 20.793 1.00 48.06 117 MET A C 1
ATOM 900 O O . MET A 1 117 ? -11.425 -14.811 21.184 1.00 48.06 117 MET A O 1
ATOM 904 N N . ASP A 1 118 ? -13.650 -15.031 21.402 1.00 49.22 118 ASP A N 1
ATOM 905 C CA . ASP A 1 118 ? -13.619 -16.050 22.439 1.00 49.22 118 ASP A CA 1
ATOM 906 C C . ASP A 1 118 ? -13.294 -17.385 21.761 1.00 49.22 118 ASP A C 1
ATOM 908 O O . ASP A 1 118 ? -14.165 -18.185 21.433 1.00 49.22 118 ASP A O 1
ATOM 912 N N . LEU A 1 119 ? -12.018 -17.555 21.408 1.00 53.50 119 LEU A N 1
ATOM 913 C CA . LEU A 1 119 ? -11.458 -18.780 20.840 1.00 53.50 119 LEU A CA 1
ATOM 914 C C . LEU A 1 119 ? -11.037 -19.738 21.967 1.00 53.50 119 LEU A C 1
ATOM 916 O O . LEU A 1 119 ? -10.064 -20.479 21.823 1.00 53.50 119 LEU A O 1
ATOM 920 N N . GLU A 1 120 ? -11.750 -19.731 23.097 1.00 48.31 120 GLU A N 1
ATOM 921 C CA . GLU A 1 120 ? -11.573 -20.709 24.166 1.00 48.31 120 GLU A CA 1
ATOM 922 C C . GLU A 1 120 ? -11.988 -22.102 23.653 1.00 48.31 120 GLU A C 1
ATOM 924 O O . GLU A 1 120 ? -13.158 -22.473 23.632 1.00 48.31 120 GLU A O 1
ATOM 929 N N . GLY A 1 121 ? -10.998 -22.889 23.210 1.00 53.50 121 GLY A N 1
ATOM 930 C CA . GLY A 1 121 ? -11.127 -24.344 23.063 1.00 53.50 121 GLY A CA 1
ATOM 931 C C . GLY A 1 121 ? -11.111 -24.929 21.647 1.00 53.50 121 GLY A C 1
ATOM 932 O O . GLY A 1 121 ? -11.318 -26.135 21.518 1.00 53.50 121 GLY A O 1
ATOM 933 N N . HIS A 1 122 ? -10.834 -24.157 20.589 1.00 49.56 122 HIS A N 1
ATOM 934 C CA . HIS A 1 122 ? -10.706 -24.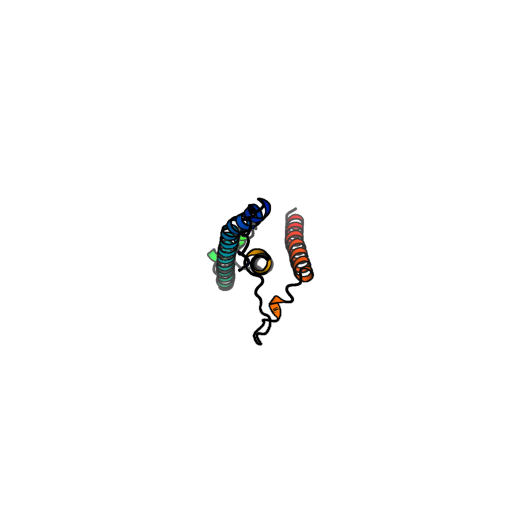735 19.241 1.00 49.56 122 HIS A CA 1
ATOM 935 C C . HIS A 1 122 ? -9.273 -25.236 18.950 1.00 49.56 122 HIS A C 1
ATOM 937 O O . HIS A 1 122 ? -8.319 -24.495 19.192 1.00 49.56 122 HIS A O 1
ATOM 943 N N . PRO A 1 123 ? -9.095 -26.463 18.416 1.00 56.66 123 PRO A N 1
ATOM 944 C CA . PRO A 1 123 ? -7.782 -27.020 18.060 1.00 56.66 123 PRO A CA 1
ATOM 945 C C . PRO A 1 123 ? -7.090 -26.291 16.892 1.00 56.66 123 PRO A C 1
ATOM 947 O O . PRO A 1 123 ? -5.877 -26.404 16.753 1.00 56.66 123 PRO A O 1
ATOM 950 N N . ASP A 1 124 ? -7.828 -25.484 16.119 1.00 52.06 124 ASP A N 1
ATOM 951 C CA . ASP A 1 124 ? -7.327 -24.704 14.975 1.00 52.06 124 ASP A CA 1
ATOM 952 C C . ASP A 1 124 ? -7.075 -23.223 15.324 1.00 52.06 124 ASP A C 1
ATOM 954 O O . ASP A 1 124 ? -7.304 -22.320 14.516 1.00 52.06 124 ASP A O 1
ATOM 958 N N . GLN A 1 125 ? -6.631 -22.944 16.553 1.00 52.03 125 GLN A N 1
ATOM 959 C CA . GLN A 1 125 ? -6.145 -21.614 16.920 1.00 52.03 125 GLN A CA 1
ATOM 960 C C . GLN A 1 125 ? -4.854 -21.318 16.149 1.00 52.03 125 GLN A C 1
ATOM 962 O O . GLN A 1 125 ? -3.868 -22.044 16.298 1.00 52.03 125 GLN A O 1
ATOM 967 N N . PRO A 1 126 ? -4.805 -20.254 15.339 1.00 50.66 126 PRO A N 1
ATOM 968 C CA . PRO A 1 126 ? -3.589 -19.933 14.629 1.00 50.66 126 PRO A CA 1
ATOM 969 C C . PRO A 1 126 ? -2.560 -19.341 15.598 1.00 50.66 126 PRO A C 1
ATOM 971 O O . PRO A 1 126 ? -2.785 -18.282 16.182 1.00 50.66 126 PRO A O 1
ATOM 974 N N . GLU A 1 127 ? -1.407 -19.992 15.751 1.00 53.50 127 GLU A N 1
ATOM 975 C CA . GLU A 1 127 ? -0.343 -19.591 16.693 1.00 53.50 127 GLU A CA 1
ATOM 976 C C . GLU A 1 127 ? 0.181 -18.153 16.449 1.00 53.50 127 GLU A C 1
ATOM 978 O O . GLU A 1 127 ? 0.740 -17.509 17.336 1.00 53.50 127 GLU A O 1
ATOM 983 N N . TRP A 1 128 ? -0.075 -17.592 15.261 1.00 56.41 128 TRP A N 1
ATOM 984 C CA . TRP A 1 128 ? 0.248 -16.209 14.905 1.00 56.41 128 TRP A CA 1
ATOM 985 C C . TRP A 1 128 ? -0.619 -15.146 15.598 1.00 56.41 128 TRP A C 1
ATOM 987 O O . TRP A 1 128 ? -0.188 -13.998 15.654 1.00 56.41 128 TRP A O 1
ATOM 997 N N . LEU A 1 129 ? -1.803 -15.485 16.129 1.00 50.53 129 LEU A N 1
ATOM 998 C CA . LEU A 1 129 ? -2.756 -14.530 16.724 1.00 50.53 129 LEU A CA 1
ATOM 999 C C . LEU A 1 129 ? -2.428 -14.202 18.193 1.00 50.53 129 LEU A C 1
ATOM 1001 O O . LEU A 1 129 ? -2.657 -13.085 18.643 1.00 50.53 129 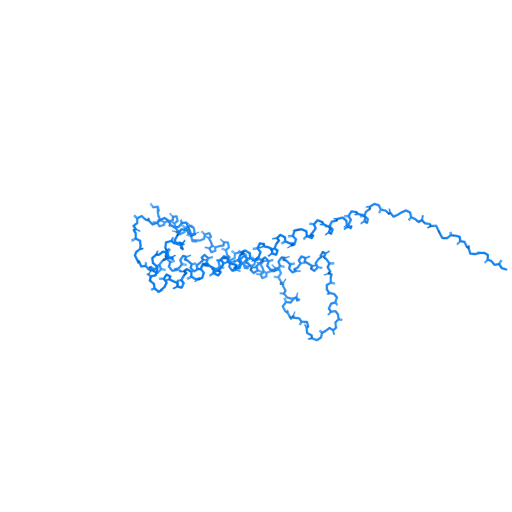LEU A O 1
ATOM 1005 N N . SER A 1 130 ? -1.818 -15.135 18.930 1.00 53.16 130 SER A N 1
ATOM 1006 C CA . SER A 1 130 ? -1.407 -14.921 20.329 1.00 53.16 130 SER A CA 1
ATOM 1007 C C . SER A 1 130 ? -0.041 -14.234 20.463 1.00 53.16 130 SER A C 1
ATOM 1009 O O . SER A 1 130 ? 0.277 -13.679 21.514 1.00 53.16 130 SER A O 1
ATOM 1011 N N . HIS A 1 131 ? 0.765 -14.241 19.394 1.00 49.50 131 HIS A N 1
ATOM 1012 C CA . HIS A 1 131 ? 2.144 -13.749 19.392 1.00 49.50 131 HIS A CA 1
ATOM 1013 C C . HIS A 1 131 ? 2.373 -12.536 18.487 1.00 49.50 131 HIS A C 1
ATOM 1015 O O . HIS A 1 131 ? 3.506 -12.271 18.069 1.00 49.50 131 HIS A O 1
ATOM 1021 N N . VAL A 1 132 ? 1.326 -11.748 18.217 1.00 53.81 132 VAL A N 1
ATOM 1022 C CA . VAL A 1 132 ? 1.476 -10.435 17.581 1.00 53.81 132 VAL A CA 1
ATOM 1023 C C . VAL A 1 132 ? 2.102 -9.449 18.588 1.00 53.81 132 VAL A C 1
ATOM 1025 O O . VAL A 1 132 ? 1.476 -8.551 19.142 1.00 53.81 132 VAL A O 1
ATOM 1028 N N . ASN A 1 133 ? 3.378 -9.673 18.901 1.00 56.47 133 ASN A N 1
ATOM 1029 C CA . ASN A 1 133 ? 4.128 -8.978 19.934 1.00 56.47 133 ASN A CA 1
ATOM 1030 C C . ASN A 1 133 ? 4.436 -7.548 19.470 1.00 56.47 133 ASN A C 1
ATOM 1032 O O . ASN A 1 133 ? 5.207 -7.330 18.532 1.00 56.47 133 ASN A O 1
ATOM 1036 N N . ALA A 1 134 ? 3.872 -6.559 20.167 1.00 54.62 134 ALA A N 1
ATOM 1037 C CA . ALA A 1 134 ? 4.108 -5.136 19.920 1.00 54.62 134 ALA A CA 1
ATOM 1038 C C . ALA A 1 134 ? 5.605 -4.755 19.895 1.00 54.62 134 ALA A C 1
ATOM 1040 O O . ALA A 1 134 ? 5.976 -3.760 19.273 1.00 54.62 134 ALA A O 1
ATOM 1041 N N . SER A 1 135 ? 6.481 -5.544 20.525 1.00 45.03 135 SER A N 1
ATOM 1042 C CA . SER A 1 135 ? 7.937 -5.357 20.489 1.00 45.03 135 SER A CA 1
ATOM 1043 C C . SER A 1 135 ? 8.532 -5.680 19.116 1.00 45.03 135 SER A C 1
ATOM 1045 O O . SER A 1 135 ? 9.365 -4.925 18.624 1.00 45.03 135 SER A O 1
ATOM 1047 N N . VAL A 1 136 ? 8.060 -6.739 18.449 1.00 55.91 136 VAL A N 1
ATOM 1048 C CA . VAL A 1 136 ? 8.508 -7.102 17.091 1.00 55.91 136 VAL A CA 1
ATOM 1049 C C . VAL A 1 136 ? 7.993 -6.084 16.072 1.00 55.91 136 VAL A C 1
ATOM 1051 O O . VAL A 1 136 ? 8.706 -5.735 15.133 1.00 55.91 136 VAL A O 1
ATOM 1054 N N . LEU A 1 137 ? 6.791 -5.540 16.291 1.00 54.12 137 LEU A N 1
ATOM 1055 C CA . LEU A 1 137 ? 6.234 -4.487 15.441 1.00 54.12 137 LEU A CA 1
ATOM 1056 C C . LEU A 1 137 ? 7.020 -3.171 15.549 1.00 54.12 137 LEU A C 1
ATOM 1058 O O . LEU A 1 137 ? 7.324 -2.553 14.531 1.00 54.12 137 LEU A O 1
ATOM 1062 N N . LYS A 1 138 ? 7.403 -2.769 16.770 1.00 60.16 138 LYS A N 1
ATOM 1063 C CA . LYS A 1 138 ? 8.234 -1.575 17.007 1.00 60.16 138 LYS A CA 1
ATOM 1064 C C . LYS A 1 138 ? 9.619 -1.702 16.376 1.00 60.16 138 LYS A C 1
ATOM 1066 O O . LYS A 1 138 ? 10.110 -0.733 15.807 1.00 60.16 138 LYS A O 1
ATOM 1071 N N . VAL A 1 139 ? 10.226 -2.889 16.444 1.00 59.09 139 VAL A N 1
ATOM 1072 C CA . VAL A 1 139 ? 11.528 -3.158 15.815 1.00 59.09 139 VAL A CA 1
ATOM 1073 C C . VAL A 1 139 ? 11.417 -3.091 14.291 1.00 59.09 139 VAL A C 1
ATOM 1075 O O . VAL A 1 139 ? 12.212 -2.394 13.671 1.00 59.09 139 VAL A O 1
ATOM 1078 N N . LYS A 1 140 ? 10.395 -3.714 13.685 1.00 62.56 140 LYS A N 1
ATOM 1079 C CA . LYS A 1 140 ? 10.169 -3.655 12.227 1.00 62.56 140 LYS A CA 1
ATOM 1080 C C . LYS A 1 140 ? 9.954 -2.224 11.724 1.00 62.56 140 LYS A C 1
ATOM 1082 O O . LYS A 1 140 ? 10.570 -1.834 10.736 1.00 62.56 140 LYS A O 1
ATOM 1087 N N . LEU A 1 141 ? 9.156 -1.433 12.445 1.00 67.88 141 LEU A N 1
ATOM 1088 C CA . LEU A 1 141 ? 8.933 -0.018 12.145 1.00 67.88 141 LEU A CA 1
ATOM 1089 C C . LEU A 1 141 ? 10.239 0.793 12.231 1.00 67.88 141 LEU A C 1
ATOM 1091 O O . LEU A 1 141 ? 10.554 1.558 11.323 1.00 67.88 141 LEU A O 1
ATOM 1095 N N . ALA A 1 142 ? 11.016 0.617 13.304 1.00 72.12 142 ALA A N 1
ATOM 1096 C CA . ALA A 1 142 ? 12.271 1.339 13.492 1.00 72.12 142 ALA A CA 1
ATOM 1097 C C . ALA A 1 142 ? 13.297 0.993 12.402 1.00 72.12 142 ALA A C 1
ATOM 1099 O O . ALA A 1 142 ? 13.921 1.894 11.847 1.00 72.12 142 ALA A O 1
ATOM 1100 N N . THR A 1 143 ? 13.437 -0.287 12.046 1.00 71.69 143 THR A N 1
ATOM 1101 C CA . THR A 1 143 ? 14.354 -0.725 10.985 1.00 71.69 143 THR A CA 1
ATOM 1102 C C . THR A 1 143 ? 13.976 -0.143 9.624 1.00 71.69 143 THR A C 1
ATOM 1104 O O . THR A 1 143 ? 14.866 0.273 8.885 1.00 71.69 143 THR A O 1
ATOM 1107 N N . ALA A 1 144 ? 12.685 -0.042 9.301 1.00 68.81 144 ALA A N 1
ATOM 1108 C CA . ALA A 1 144 ? 12.264 0.579 8.051 1.00 68.81 144 ALA A CA 1
ATOM 1109 C C . ALA A 1 144 ? 12.483 2.091 8.026 1.00 68.81 144 ALA A C 1
ATOM 1111 O O . ALA A 1 144 ? 13.028 2.601 7.055 1.00 68.81 144 ALA A O 1
ATOM 1112 N N . ILE A 1 145 ? 12.162 2.805 9.109 1.00 77.88 145 ILE A N 1
ATOM 1113 C CA . ILE A 1 145 ? 12.427 4.250 9.205 1.00 77.88 145 ILE A CA 1
ATOM 1114 C C . ILE A 1 145 ? 13.927 4.535 9.068 1.00 77.88 145 ILE A C 1
ATOM 1116 O O . ILE A 1 145 ? 14.311 5.479 8.373 1.00 77.88 145 ILE A O 1
ATOM 1120 N N . ILE A 1 146 ? 14.776 3.708 9.690 1.00 81.81 146 ILE A N 1
ATOM 1121 C CA . ILE A 1 146 ? 16.234 3.793 9.552 1.00 81.81 146 ILE A CA 1
ATOM 1122 C C . ILE A 1 146 ? 16.638 3.542 8.095 1.00 81.81 146 ILE A C 1
ATOM 1124 O O . ILE A 1 146 ? 17.371 4.350 7.537 1.00 81.81 146 ILE A O 1
ATOM 1128 N N . GLY A 1 147 ? 16.121 2.490 7.455 1.00 79.44 147 GLY A N 1
ATOM 1129 C CA . GLY A 1 147 ? 16.410 2.169 6.054 1.00 79.44 147 GLY A CA 1
ATOM 1130 C C . GLY A 1 147 ? 16.029 3.293 5.085 1.00 79.44 147 GLY A C 1
ATOM 1131 O O . GLY A 1 147 ? 16.874 3.757 4.320 1.00 79.44 147 GLY A O 1
ATOM 1132 N N . ILE A 1 148 ? 14.794 3.794 5.166 1.00 76.56 148 ILE A N 1
ATOM 1133 C CA . ILE A 1 148 ? 14.288 4.898 4.334 1.00 76.56 148 ILE A CA 1
ATOM 1134 C C . ILE A 1 148 ? 15.133 6.158 4.550 1.00 76.56 148 ILE A C 1
ATOM 1136 O O . ILE A 1 148 ? 15.575 6.792 3.588 1.00 76.56 148 ILE A O 1
ATOM 1140 N N . SER A 1 149 ? 15.408 6.500 5.813 1.00 78.50 149 SER A N 1
ATOM 1141 C CA . SER A 1 149 ? 16.206 7.678 6.158 1.00 78.50 149 SER A CA 1
ATOM 1142 C C . SER A 1 149 ? 17.642 7.552 5.654 1.00 78.50 149 SER A C 1
ATOM 1144 O O . SER A 1 149 ? 18.166 8.509 5.091 1.00 78.50 149 SER A O 1
ATOM 1146 N N . SER A 1 150 ? 18.269 6.378 5.787 1.00 81.38 150 SER A N 1
ATOM 1147 C CA . SER A 1 150 ? 19.638 6.123 5.328 1.00 81.38 150 SER A CA 1
ATOM 1148 C C . SER A 1 150 ? 19.782 6.259 3.814 1.00 81.38 150 SER A C 1
ATOM 1150 O O . SER A 1 150 ? 20.762 6.845 3.359 1.00 81.38 150 SER A O 1
ATOM 1152 N N . ILE A 1 151 ? 18.808 5.794 3.027 1.00 76.12 151 ILE A N 1
ATOM 1153 C CA . ILE A 1 151 ? 18.821 5.961 1.564 1.00 76.12 151 ILE A CA 1
ATOM 1154 C C . ILE A 1 151 ? 18.671 7.436 1.193 1.00 76.12 151 ILE A C 1
ATOM 1156 O O . ILE A 1 151 ? 19.369 7.926 0.306 1.00 76.12 151 ILE A O 1
ATOM 1160 N N . HIS A 1 152 ? 17.780 8.159 1.875 1.00 67.56 152 HIS A N 1
ATOM 1161 C CA . HIS A 1 152 ? 17.573 9.585 1.632 1.00 67.56 152 HIS A CA 1
ATOM 1162 C C . HIS A 1 152 ? 18.836 10.396 1.943 1.00 67.56 152 HIS A C 1
ATOM 1164 O O . HIS A 1 152 ? 19.234 11.267 1.167 1.00 67.56 152 HIS A O 1
ATOM 1170 N N . LEU A 1 153 ? 19.505 10.058 3.047 1.00 77.94 153 LEU A N 1
ATOM 1171 C CA . LEU A 1 153 ? 20.782 10.643 3.444 1.00 77.94 153 LEU A CA 1
ATOM 1172 C C . LEU A 1 153 ? 21.881 10.325 2.426 1.00 77.94 153 LEU A C 1
ATOM 1174 O O . LEU A 1 153 ? 22.591 11.230 1.997 1.00 77.94 153 LEU A O 1
ATOM 1178 N N . LEU A 1 154 ? 21.976 9.070 1.978 1.00 75.31 154 LEU A N 1
ATOM 1179 C CA . LEU A 1 154 ? 22.962 8.645 0.985 1.00 75.31 154 LEU A CA 1
ATOM 1180 C C . LEU A 1 154 ? 22.747 9.341 -0.368 1.00 75.31 154 LEU A C 1
ATOM 1182 O O . LEU A 1 154 ? 23.697 9.838 -0.967 1.00 75.31 154 LEU A O 1
ATOM 1186 N N . LYS A 1 155 ? 21.492 9.449 -0.823 1.00 63.88 155 LYS A N 1
ATOM 1187 C CA . LYS A 1 155 ? 21.118 10.178 -2.045 1.00 63.88 155 LYS A CA 1
ATOM 1188 C C . LYS A 1 155 ? 21.444 11.670 -1.938 1.00 63.88 155 LYS A C 1
ATOM 1190 O O . LYS A 1 155 ? 21.859 12.262 -2.928 1.00 63.88 155 LYS A O 1
ATOM 1195 N N . THR A 1 156 ? 21.275 12.263 -0.756 1.00 72.12 156 THR A N 1
ATOM 1196 C CA . THR A 1 156 ? 21.640 13.666 -0.495 1.00 72.12 156 THR A CA 1
ATOM 1197 C C . THR A 1 156 ? 23.156 13.860 -0.528 1.00 72.12 156 THR A C 1
ATOM 1199 O O . THR A 1 156 ? 23.620 14.848 -1.078 1.00 72.12 156 THR A O 1
ATOM 1202 N N . PHE A 1 157 ? 23.929 12.903 -0.009 1.00 79.00 157 PHE A N 1
ATOM 1203 C CA . PHE A 1 157 ? 25.394 12.954 -0.009 1.00 79.00 157 PHE A CA 1
ATOM 1204 C C . PHE A 1 157 ? 26.028 12.764 -1.393 1.00 79.00 157 PHE A C 1
ATOM 1206 O O . PHE A 1 157 ? 27.065 13.353 -1.658 1.00 79.00 157 PHE A O 1
ATOM 1213 N N . ILE A 1 158 ? 25.440 11.930 -2.259 1.00 73.44 158 ILE A N 1
ATOM 1214 C CA . ILE A 1 158 ? 25.980 11.641 -3.603 1.00 73.44 158 ILE A CA 1
ATOM 1215 C C . ILE A 1 158 ? 25.611 12.731 -4.626 1.00 73.44 158 ILE A C 1
ATOM 1217 O O . ILE A 1 158 ? 26.327 12.917 -5.604 1.00 73.44 158 ILE A O 1
ATOM 1221 N N . ASN A 1 159 ? 24.493 13.436 -4.424 1.00 56.91 159 ASN A N 1
ATOM 1222 C CA . ASN A 1 159 ? 24.030 14.514 -5.312 1.00 56.91 159 ASN A CA 1
ATOM 1223 C C . ASN A 1 159 ? 24.437 15.930 -4.852 1.00 56.91 159 ASN A C 1
ATOM 1225 O O . ASN A 1 159 ? 23.995 16.899 -5.473 1.00 56.91 159 ASN A O 1
ATOM 1229 N N . ALA A 1 160 ? 25.208 16.054 -3.768 1.00 51.69 160 ALA A N 1
ATOM 1230 C CA . ALA A 1 160 ? 25.824 17.303 -3.315 1.00 51.69 160 ALA A CA 1
ATOM 1231 C C . ALA A 1 160 ? 27.259 17.402 -3.846 1.00 51.69 160 ALA A C 1
ATOM 1233 O O . ALA A 1 160 ? 27.655 18.526 -4.227 1.00 51.69 160 ALA A O 1
#

Foldseek 3Di:
DDDDDDDDDDPDDCVVVVLVVVLVVVVVVLVVLVVVLVVLVVVLVLLVVLLVVLVVQDLVSLVVLCVVLVNDDPDRDRHDDPVSNVSSVLVSVLSVLVSVLSVLCSLVVCCVRVHVPPPPPDPPDDPCSVPSDVVVNVVSVVVSVCSVVVVVVVVVVVVD

pLDDT: mean 73.18, std 12.59, range [45.03, 93.94]

Secondary structure (DSSP, 8-state):
-PPPPPP--PPPPHHHHHHHHHHHHHHHHHHHHHHHHHHHHHHHHHHHHHHHHHHTT-HHHHHHHHHHTT---SS---S--HHHHHHHHHHHHHHHHHHHHHHHHHHHHHHHHT-----TT-TT--HHHH---HHHHHHHHHHHHHHHHHHHHHHHHH--

Radius of gyration: 25.44 Å; chains: 1; bounding box: 76×44×71 Å